Protein AF-X1DGD0-F1 (afdb_monomer)

InterPro domains:
  IPR041180 Nucleotide modification associated domain 2 [PF18753] (2-45)

Radius of gyration: 9.64 Å; Cα contacts (8 Å, |Δi|>4): 55; chains: 1; bounding box: 22×17×23 Å

Sequence (45 aa):
MKCYSYIVARDFGFAPNPFGGYCTLATCKPGIREGAKIRDWVLGT

Organism: NCBI:txid412755

pLDDT: mean 90.88, std 3.74, range [75.06, 95.38]

Foldseek 3Di:
DAEAEDEDPDDPCAAQPPPDPDGHGNDDDVVCNVPDDPPYHYDYD

Secondary structure (DSSP, 8-state):
--EEEE--S--SSSSSB--TTS-B--SS-HHHHHH--TT-EEEE-

Mean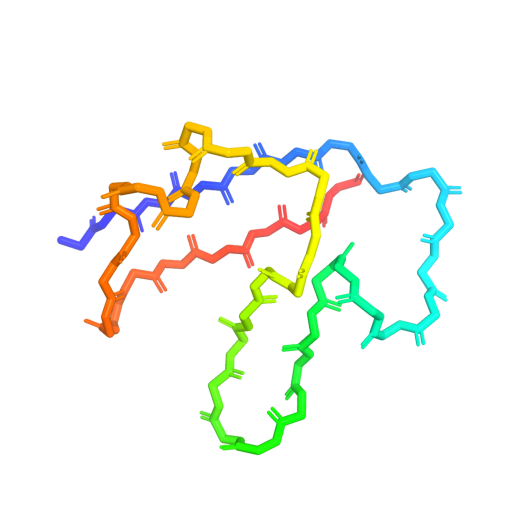 predicted aligned error: 2.98 Å

Structure (mmCIF, N/CA/C/O backbone):
data_AF-X1DGD0-F1
#
_entry.id   AF-X1DGD0-F1
#
loop_
_atom_site.group_PDB
_atom_site.id
_atom_site.type_symbol
_atom_site.label_atom_id
_atom_site.label_alt_id
_atom_site.label_comp_id
_atom_site.label_asym_id
_atom_site.label_entity_id
_atom_site.label_seq_id
_atom_site.pdbx_PDB_ins_code
_atom_site.Cartn_x
_atom_site.Cartn_y
_atom_site.Cartn_z
_atom_site.occupancy
_atom_site.B_iso_or_equiv
_atom_site.auth_seq_id
_atom_site.auth_comp_id
_atom_site.auth_asym_id
_atom_site.auth_atom_id
_atom_site.pdbx_PDB_model_num
ATOM 1 N N . MET A 1 1 ? -12.402 8.337 9.968 1.00 83.44 1 MET A N 1
ATOM 2 C CA . MET A 1 1 ? -11.919 8.177 8.586 1.00 83.44 1 MET A CA 1
ATOM 3 C C . MET A 1 1 ? -10.521 8.758 8.536 1.00 83.44 1 MET A C 1
ATOM 5 O O . MET A 1 1 ? -10.374 9.939 8.828 1.00 83.44 1 MET A O 1
ATOM 9 N N . LYS A 1 2 ? -9.508 7.920 8.318 1.00 95.12 2 LYS A N 1
ATOM 10 C CA . LYS A 1 2 ? -8.101 8.329 8.225 1.00 95.12 2 LYS A CA 1
ATOM 11 C C . LYS A 1 2 ? -7.706 8.496 6.761 1.00 95.12 2 LYS A C 1
ATOM 13 O O . LYS A 1 2 ? -8.317 7.894 5.880 1.00 95.12 2 LYS A O 1
ATOM 18 N N . CYS A 1 3 ? -6.696 9.322 6.520 1.00 94.56 3 CYS A N 1
ATOM 19 C CA . CYS A 1 3 ? -6.116 9.520 5.202 1.00 94.56 3 CYS A CA 1
ATOM 20 C C . CYS A 1 3 ? -4.622 9.211 5.274 1.00 94.56 3 CYS A C 1
ATOM 22 O O . CYS A 1 3 ? -3.922 9.737 6.139 1.00 94.56 3 CYS A O 1
ATOM 24 N N . TYR A 1 4 ? -4.157 8.338 4.392 1.00 94.06 4 TYR A N 1
ATOM 25 C CA . TYR A 1 4 ? -2.773 7.907 4.297 1.00 94.06 4 TYR A CA 1
ATOM 26 C C . TYR A 1 4 ? -2.207 8.383 2.965 1.00 94.06 4 TYR A C 1
ATOM 28 O O . TYR A 1 4 ? -2.780 8.076 1.924 1.00 94.06 4 TYR A O 1
ATOM 36 N N . SER A 1 5 ? -1.085 9.098 2.982 1.00 93.19 5 SER A N 1
ATOM 37 C CA . SER A 1 5 ? -0.381 9.509 1.767 1.00 93.19 5 SER A CA 1
ATOM 38 C C . SER A 1 5 ? 1.048 8.981 1.739 1.00 93.19 5 SER A C 1
ATOM 40 O O . SER A 1 5 ? 1.672 8.767 2.782 1.00 93.19 5 SER A O 1
ATOM 42 N N . TYR A 1 6 ? 1.568 8.736 0.540 1.00 90.75 6 TYR A N 1
ATOM 43 C CA . TYR A 1 6 ? 2.971 8.399 0.328 1.00 90.75 6 TYR A CA 1
ATOM 44 C C . TYR A 1 6 ? 3.397 8.697 -1.111 1.00 90.75 6 TYR A C 1
ATOM 46 O O . TYR A 1 6 ? 2.571 8.748 -2.020 1.00 90.75 6 TYR A O 1
ATOM 54 N N . ILE A 1 7 ? 4.709 8.840 -1.307 1.00 92.00 7 ILE A N 1
ATOM 55 C CA . ILE A 1 7 ? 5.288 9.096 -2.626 1.00 92.00 7 ILE A CA 1
ATOM 56 C C . ILE A 1 7 ? 5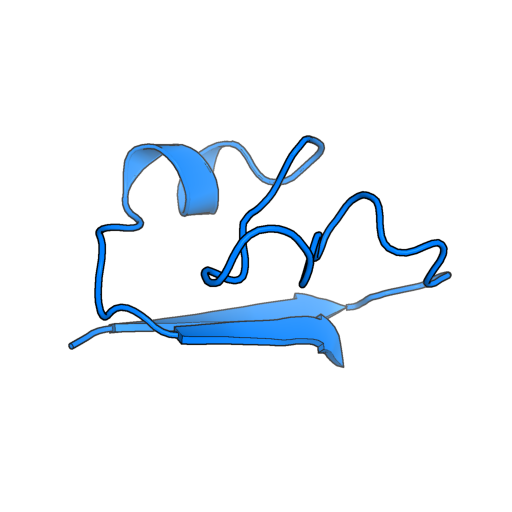.194 7.847 -3.504 1.00 92.00 7 ILE A C 1
ATOM 58 O O . ILE A 1 7 ? 5.703 6.781 -3.131 1.00 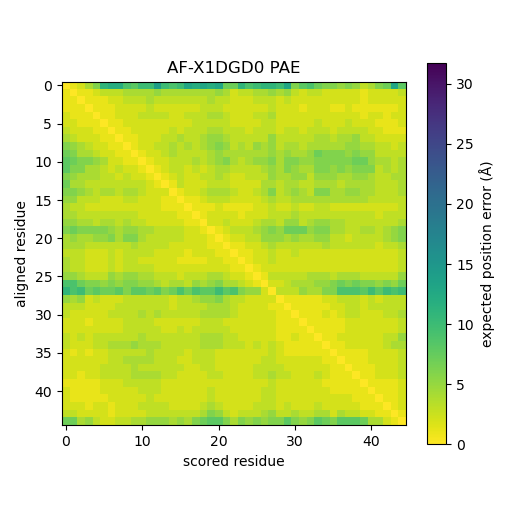92.00 7 ILE A O 1
ATOM 62 N N . VAL A 1 8 ? 4.604 8.000 -4.686 1.00 90.81 8 VAL A N 1
ATOM 63 C CA . VAL A 1 8 ? 4.541 6.966 -5.720 1.00 90.81 8 VAL A CA 1
ATOM 64 C C . VAL A 1 8 ? 5.581 7.278 -6.788 1.00 90.81 8 VAL A C 1
ATOM 66 O O . VAL A 1 8 ? 5.382 8.110 -7.661 1.00 90.81 8 VAL A O 1
ATOM 69 N N . ALA A 1 9 ? 6.717 6.581 -6.735 1.00 89.44 9 ALA A N 1
ATOM 70 C CA . ALA A 1 9 ? 7.774 6.768 -7.731 1.00 89.44 9 ALA A CA 1
ATOM 71 C C . ALA A 1 9 ? 7.376 6.252 -9.129 1.00 89.44 9 ALA A C 1
ATOM 73 O O . ALA A 1 9 ? 7.841 6.780 -10.136 1.00 89.44 9 ALA A O 1
ATOM 74 N N . ARG A 1 10 ? 6.560 5.189 -9.192 1.00 87.81 10 ARG A N 1
ATOM 75 C CA . ARG A 1 10 ? 5.967 4.626 -10.417 1.00 87.81 10 ARG A CA 1
ATOM 76 C C . ARG A 1 10 ? 4.626 3.998 -10.077 1.00 87.81 10 ARG A C 1
ATOM 78 O O . ARG A 1 10 ? 4.544 3.263 -9.092 1.00 87.81 10 ARG A O 1
ATOM 85 N N . ASP A 1 11 ? 3.626 4.243 -10.914 1.00 86.94 11 ASP A N 1
ATOM 86 C CA . ASP A 1 11 ? 2.299 3.660 -10.759 1.00 86.94 11 ASP A CA 1
ATOM 87 C C . ASP A 1 11 ? 2.042 2.601 -11.837 1.00 86.94 11 ASP A C 1
ATOM 89 O O . ASP A 1 11 ? 1.984 2.896 -13.028 1.00 86.94 11 ASP A O 1
ATOM 93 N N . PHE A 1 12 ? 1.910 1.352 -11.395 1.00 87.56 12 PHE A N 1
ATOM 94 C CA . PHE A 1 12 ? 1.479 0.222 -12.222 1.00 87.56 12 PHE A CA 1
ATOM 95 C C . PHE A 1 12 ? 0.150 -0.368 -11.723 1.00 87.56 12 PHE A C 1
ATOM 97 O O . PHE A 1 12 ? -0.214 -1.477 -12.104 1.00 87.56 12 PHE A O 1
ATOM 104 N N . GLY A 1 13 ? -0.542 0.317 -10.805 1.00 87.56 13 GLY A N 1
ATOM 105 C CA . GLY A 1 13 ? -1.736 -0.201 -10.139 1.00 87.56 13 GLY A CA 1
ATOM 106 C C . GLY A 1 13 ? -1.457 -1.335 -9.146 1.00 87.56 13 GLY A C 1
ATOM 107 O O . GLY A 1 13 ? -2.349 -2.122 -8.839 1.00 87.56 13 GLY A O 1
ATOM 108 N N . PHE A 1 14 ? -0.218 -1.458 -8.653 1.00 88.38 14 PHE A N 1
ATOM 109 C CA . PHE A 1 14 ? 0.162 -2.477 -7.665 1.00 88.38 14 PHE A CA 1
ATOM 110 C C . PHE A 1 14 ? 0.099 -1.949 -6.224 1.00 88.38 14 PHE A C 1
ATOM 112 O O . PHE A 1 14 ? -0.433 -2.601 -5.327 1.00 88.38 14 PHE A O 1
ATOM 119 N N . ALA A 1 15 ? 0.626 -0.749 -5.984 1.00 90.56 15 ALA A N 1
ATOM 120 C CA . ALA A 1 15 ? 0.525 -0.042 -4.713 1.00 90.56 15 ALA A CA 1
ATOM 121 C C . ALA A 1 15 ? 0.638 1.472 -5.000 1.00 90.56 15 ALA A C 1
ATOM 123 O O . ALA A 1 15 ? 1.762 1.978 -5.079 1.00 90.56 15 ALA A O 1
ATOM 124 N N . PRO A 1 16 ? -0.481 2.213 -5.115 1.00 91.38 16 PRO A N 1
ATOM 125 C CA . PRO A 1 16 ? -1.820 1.801 -4.715 1.00 91.38 16 PRO A CA 1
ATOM 126 C C . PRO A 1 16 ? -2.449 0.898 -5.777 1.00 91.38 16 PRO A C 1
ATOM 128 O O . PRO A 1 16 ? -2.176 1.0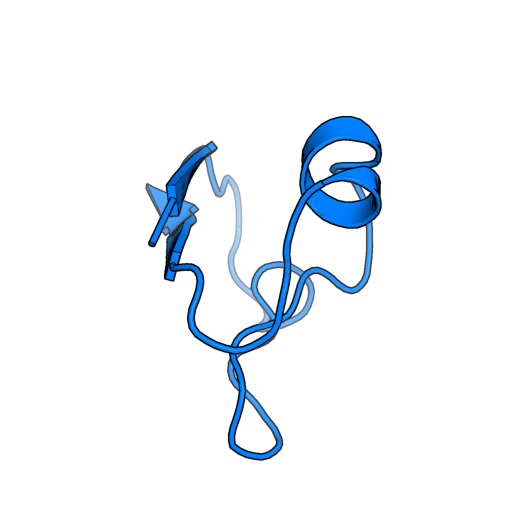36 -6.962 1.00 91.38 16 PRO A O 1
ATOM 131 N N . ASN A 1 17 ? -3.248 -0.068 -5.341 1.00 92.25 17 ASN A N 1
ATOM 132 C CA . ASN A 1 17 ? -4.040 -0.931 -6.206 1.00 92.25 17 ASN A CA 1
ATOM 133 C C . ASN A 1 17 ? -5.493 -0.428 -6.186 1.00 92.25 17 ASN A C 1
ATOM 135 O O . ASN A 1 17 ? -6.197 -0.702 -5.212 1.00 92.25 17 ASN A O 1
ATOM 139 N N . PRO A 1 18 ? -5.945 0.308 -7.219 1.00 90.50 18 PRO A N 1
ATOM 140 C CA . PRO A 1 18 ? -7.289 0.883 -7.283 1.00 90.50 18 PRO A CA 1
ATOM 141 C C . PRO A 1 18 ? -8.367 -0.105 -7.767 1.00 90.50 18 PRO A C 1
ATOM 143 O O . PRO A 1 18 ? -9.527 0.279 -7.921 1.00 90.50 18 PRO A O 1
ATOM 146 N N . PHE A 1 19 ? -8.011 -1.355 -8.063 1.00 90.19 19 PHE A N 1
ATOM 147 C CA . PHE A 1 19 ? -8.916 -2.320 -8.679 1.00 90.19 19 PHE A CA 1
ATOM 148 C C . PHE A 1 19 ? -9.791 -3.042 -7.640 1.00 90.19 19 PHE A C 1
ATOM 150 O O . PHE A 1 19 ? -9.429 -3.180 -6.475 1.00 90.19 19 PHE A O 1
ATOM 157 N N . GLY A 1 20 ? -10.957 -3.546 -8.065 1.00 88.62 20 GLY A N 1
ATOM 158 C CA . GLY A 1 20 ? -11.834 -4.357 -7.203 1.00 88.62 20 GLY A CA 1
ATOM 159 C C . GLY A 1 20 ? -12.745 -3.564 -6.257 1.00 88.62 20 GLY A C 1
ATOM 160 O O . GLY A 1 20 ? -13.201 -4.104 -5.254 1.00 88.62 20 GLY A O 1
ATOM 161 N N . GLY A 1 21 ? -13.016 -2.288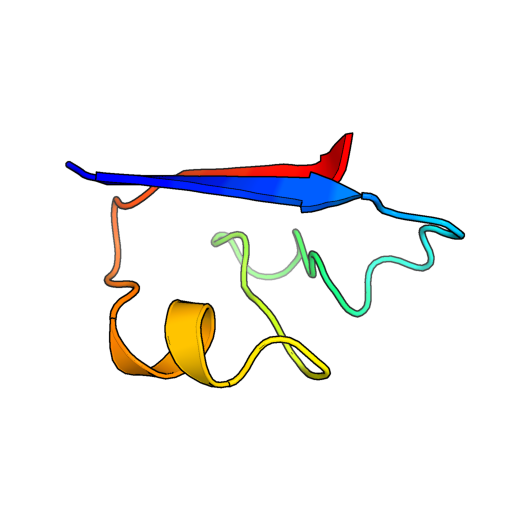 -6.558 1.00 91.56 21 GLY A N 1
ATOM 162 C CA . GLY A 1 21 ? -13.972 -1.453 -5.814 1.00 91.56 21 GLY A CA 1
ATOM 163 C C . GLY A 1 21 ? -13.417 -0.802 -4.542 1.00 91.56 21 GLY A C 1
ATOM 164 O O . GLY A 1 21 ? -14.084 0.051 -3.960 1.00 91.56 21 GLY A O 1
ATOM 165 N N . TYR A 1 22 ? -12.189 -1.143 -4.143 1.00 91.12 22 TYR A N 1
ATOM 166 C CA . TYR A 1 22 ? -11.468 -0.505 -3.045 1.00 91.12 22 TYR A CA 1
ATOM 167 C C . TYR A 1 22 ? -10.015 -0.255 -3.436 1.00 91.12 22 TYR A C 1
ATOM 169 O O . TYR A 1 22 ? -9.356 -1.131 -3.987 1.00 91.12 22 TYR A O 1
ATOM 177 N N . CYS A 1 23 ? -9.495 0.920 -3.085 1.00 91.81 23 CYS A N 1
ATOM 178 C CA . CYS A 1 23 ? -8.072 1.202 -3.211 1.00 91.81 23 CYS A CA 1
ATOM 179 C C . CYS A 1 23 ? -7.306 0.508 -2.076 1.00 91.81 23 CYS A C 1
ATOM 181 O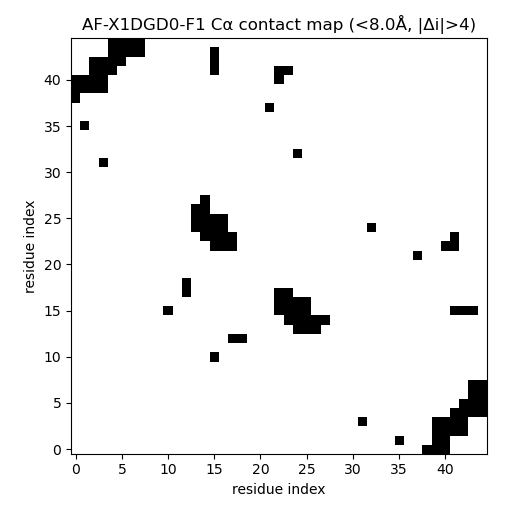 O . CYS A 1 23 ? -7.562 0.765 -0.899 1.00 91.81 23 CYS A O 1
ATOM 183 N N . THR A 1 24 ? -6.381 -0.385 -2.420 1.00 91.69 24 THR A N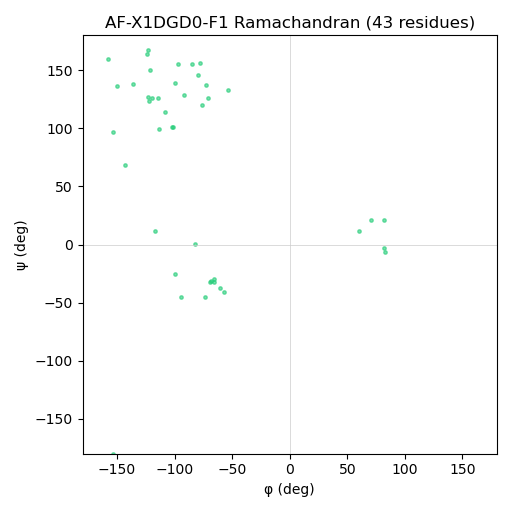 1
ATOM 184 C CA . THR A 1 24 ? -5.609 -1.194 -1.468 1.00 91.69 24 THR A CA 1
ATOM 185 C C . THR A 1 24 ? -4.106 -0.998 -1.651 1.00 91.69 24 THR A C 1
ATOM 187 O O . THR A 1 24 ? -3.640 -0.431 -2.635 1.00 91.69 24 THR A O 1
ATOM 190 N N . LEU A 1 25 ? -3.309 -1.467 -0.692 1.00 92.25 25 LEU A N 1
ATOM 191 C CA . LEU A 1 25 ? -1.850 -1.495 -0.796 1.00 92.25 25 LEU A CA 1
ATOM 192 C C . LEU A 1 25 ? -1.390 -2.948 -0.851 1.00 92.25 25 LEU A C 1
ATOM 194 O O . LEU A 1 25 ? -1.285 -3.597 0.192 1.00 92.25 25 LEU A O 1
ATOM 198 N N . ALA A 1 26 ? -1.111 -3.460 -2.056 1.00 86.06 26 ALA A N 1
ATOM 199 C CA . ALA A 1 26 ? -0.692 -4.853 -2.221 1.00 86.06 26 ALA A CA 1
ATOM 200 C C . ALA A 1 26 ? 0.679 -5.127 -1.576 1.00 86.06 26 ALA A C 1
ATOM 202 O O . ALA A 1 26 ? 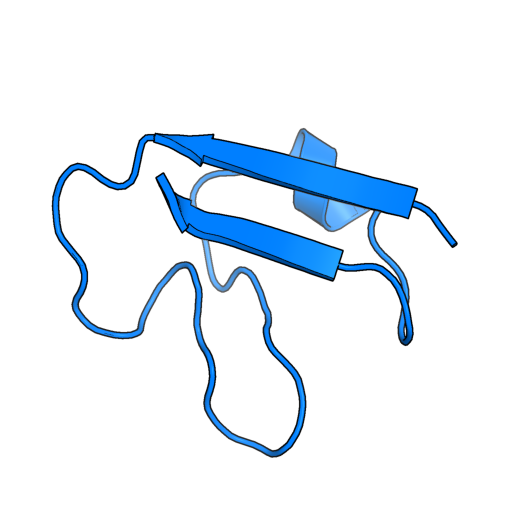0.930 -6.232 -1.099 1.00 86.06 26 ALA A O 1
ATOM 203 N N . THR A 1 27 ? 1.565 -4.119 -1.516 1.00 86.12 27 THR A N 1
ATOM 204 C CA . THR A 1 27 ? 2.921 -4.257 -0.958 1.00 86.12 27 THR A CA 1
ATOM 205 C C . THR A 1 27 ? 3.510 -2.938 -0.408 1.00 86.12 27 THR A C 1
ATOM 207 O O . THR A 1 27 ? 2.873 -1.888 -0.435 1.00 86.12 27 THR A O 1
ATOM 210 N N . CYS A 1 28 ? 4.742 -3.000 0.113 1.00 75.06 28 CYS A N 1
ATOM 211 C CA . CYS A 1 28 ? 5.684 -1.894 0.371 1.00 75.06 28 CYS A CA 1
ATOM 212 C C . CYS A 1 28 ? 5.290 -0.747 1.330 1.00 75.06 28 CYS A C 1
ATOM 214 O O . CYS A 1 28 ? 6.034 0.230 1.418 1.00 75.06 28 CYS A O 1
ATOM 216 N N . LYS A 1 29 ? 4.209 -0.853 2.115 1.00 91.69 29 LYS A N 1
ATOM 217 C CA . LYS A 1 29 ? 3.871 0.098 3.203 1.00 91.69 29 LYS A CA 1
ATOM 218 C C . LYS A 1 29 ? 3.258 -0.611 4.429 1.00 91.69 29 LYS A C 1
ATOM 220 O O . LYS A 1 29 ? 2.068 -0.437 4.693 1.00 91.69 29 LYS A O 1
ATOM 225 N N . PRO A 1 30 ? 4.030 -1.431 5.173 1.00 92.31 30 PRO A N 1
ATOM 226 C CA . PRO A 1 30 ? 3.497 -2.267 6.256 1.0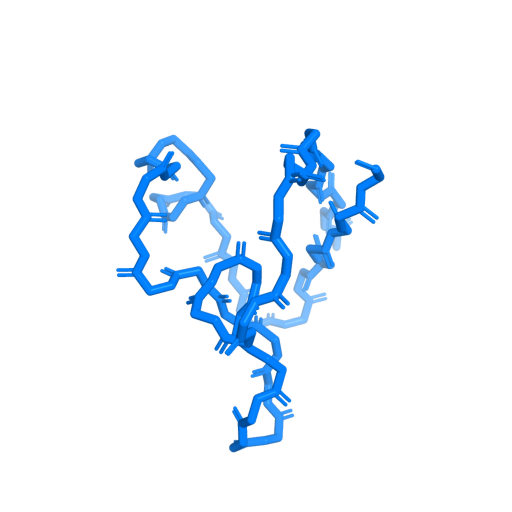0 92.31 30 PRO A CA 1
ATOM 227 C C . PRO A 1 30 ? 2.760 -1.463 7.336 1.00 92.31 30 PRO A C 1
ATOM 229 O O . PRO A 1 30 ? 1.660 -1.849 7.707 1.00 92.31 30 PRO A O 1
ATOM 232 N N . GLY A 1 31 ? 3.276 -0.296 7.740 1.00 94.56 31 GLY A N 1
ATOM 233 C CA . GLY A 1 31 ? 2.612 0.539 8.752 1.00 94.56 31 GLY A CA 1
ATOM 234 C C . GLY A 1 31 ? 1.258 1.113 8.311 1.00 94.56 31 GLY A C 1
ATOM 235 O O . GLY A 1 31 ? 0.352 1.252 9.127 1.00 94.56 31 GLY A O 1
ATOM 236 N N . ILE A 1 32 ? 1.076 1.403 7.016 1.00 94.44 32 ILE A N 1
ATOM 237 C CA . ILE A 1 32 ? -0.240 1.806 6.496 1.00 94.44 32 ILE A CA 1
ATOM 238 C C . ILE A 1 32 ? -1.159 0.584 6.436 1.00 94.44 32 ILE A C 1
ATOM 240 O O . ILE A 1 32 ? -2.298 0.658 6.878 1.00 94.44 32 ILE A O 1
ATOM 244 N N . ARG A 1 33 ? -0.657 -0.553 5.937 1.00 93.06 33 ARG A N 1
ATOM 245 C CA . ARG A 1 33 ? -1.427 -1.801 5.795 1.00 93.06 33 ARG A CA 1
ATOM 246 C C . ARG A 1 33 ? -1.947 -2.338 7.128 1.00 93.06 33 ARG A C 1
ATOM 248 O O . ARG A 1 33 ? -3.054 -2.853 7.167 1.00 93.06 33 ARG A O 1
ATOM 255 N N . GLU A 1 34 ? -1.167 -2.210 8.196 1.00 94.81 34 GLU A N 1
ATOM 256 C CA . GLU A 1 34 ? -1.560 -2.638 9.543 1.00 94.81 34 GLU A CA 1
ATOM 257 C C . GLU A 1 34 ? -2.684 -1.766 10.129 1.00 94.81 34 GLU A C 1
ATOM 259 O O . GLU A 1 34 ? -3.526 -2.250 10.883 1.00 94.81 34 GLU A O 1
ATOM 264 N N . GLY A 1 35 ? -2.726 -0.478 9.769 1.00 93.31 35 GLY A N 1
ATOM 265 C CA . GLY A 1 35 ? -3.681 0.481 10.329 1.00 93.31 35 GLY A CA 1
ATOM 266 C C . GLY A 1 35 ? -4.908 0.785 9.466 1.00 93.31 35 GLY A C 1
ATOM 267 O O . GLY A 1 35 ? -5.928 1.208 10.016 1.00 93.31 35 GLY A O 1
ATOM 268 N N . ALA A 1 36 ? -4.811 0.619 8.145 1.00 94.38 36 ALA A N 1
ATOM 269 C CA . ALA A 1 36 ? -5.844 1.018 7.196 1.00 94.38 36 ALA A CA 1
ATOM 270 C C . ALA A 1 36 ? -7.064 0.093 7.255 1.00 94.38 36 ALA A C 1
ATOM 272 O O . ALA A 1 36 ? -6.945 -1.132 7.300 1.00 94.38 36 ALA A O 1
ATOM 273 N N . LYS A 1 37 ? -8.256 0.690 7.218 1.00 94.94 37 LYS A N 1
ATOM 274 C CA . LYS A 1 37 ? -9.536 -0.024 7.231 1.00 94.94 37 LYS A CA 1
ATOM 275 C C . LYS A 1 37 ? -10.383 0.354 6.023 1.00 94.94 37 LYS A C 1
ATOM 277 O O . LYS A 1 37 ? -10.166 1.376 5.377 1.00 94.94 37 LYS A O 1
ATOM 282 N N . ILE A 1 38 ? -11.400 -0.460 5.739 1.00 93.38 38 ILE A N 1
ATOM 283 C CA . ILE A 1 38 ? -12.423 -0.112 4.747 1.00 93.38 38 ILE A CA 1
ATOM 284 C C . ILE A 1 38 ? -13.013 1.261 5.115 1.00 93.38 38 ILE A C 1
ATOM 286 O O . ILE A 1 38 ? -13.378 1.485 6.271 1.00 93.38 38 ILE A O 1
ATOM 290 N N . ARG A 1 39 ? -13.119 2.149 4.114 1.00 93.75 39 ARG A N 1
ATOM 291 C CA . ARG A 1 39 ? -13.501 3.579 4.202 1.00 93.75 39 ARG A CA 1
ATOM 292 C C . ARG A 1 39 ? -12.389 4.553 4.604 1.00 93.75 39 ARG A C 1
ATOM 294 O O . ARG A 1 39 ? -12.662 5.748 4.612 1.00 93.75 39 ARG A O 1
ATOM 301 N N . ASP A 1 40 ? -11.174 4.105 4.905 1.00 95.38 40 ASP A N 1
ATOM 302 C CA . ASP A 1 40 ? -10.021 5.011 4.961 1.00 95.38 40 ASP A CA 1
ATOM 303 C C . ASP A 1 40 ? -9.515 5.335 3.547 1.00 95.38 40 ASP A C 1
ATOM 305 O O . ASP A 1 40 ? -9.740 4.582 2.598 1.00 95.38 40 ASP A O 1
ATOM 309 N N . TRP A 1 41 ? -8.834 6.471 3.406 1.00 93.94 41 TRP A N 1
ATOM 310 C CA . TRP A 1 41 ? -8.294 6.940 2.131 1.00 93.94 41 TRP A CA 1
ATOM 311 C C . TRP A 1 41 ? -6.808 6.621 2.010 1.00 93.94 41 TRP A C 1
ATOM 313 O O . TRP A 1 41 ? -6.048 6.810 2.961 1.00 93.94 41 TRP A O 1
ATOM 323 N N . VAL A 1 42 ? -6.391 6.192 0.820 1.00 92.62 42 VAL A N 1
ATOM 324 C CA . VAL A 1 42 ? -4.988 6.002 0.441 1.00 92.62 42 VAL A CA 1
ATOM 325 C C . VAL A 1 42 ? -4.710 6.866 -0.784 1.00 92.62 42 VAL A C 1
ATOM 327 O O . VAL A 1 42 ? -5.394 6.741 -1.797 1.00 92.62 42 VAL A O 1
ATOM 330 N N . LEU A 1 43 ? -3.718 7.743 -0.677 1.00 91.56 43 LEU A N 1
ATOM 331 C CA . LEU A 1 43 ? -3.324 8.707 -1.698 1.00 91.56 43 LEU A CA 1
ATOM 332 C C . LEU A 1 43 ? -1.875 8.450 -2.114 1.00 91.56 43 LEU A C 1
ATOM 334 O O . LEU A 1 43 ? -0.972 8.424 -1.276 1.00 91.56 43 LEU A O 1
ATOM 338 N N . GLY A 1 44 ? -1.659 8.289 -3.414 1.00 89.25 44 GLY A N 1
ATOM 339 C CA . GLY A 1 44 ? -0.332 8.386 -4.008 1.00 89.25 44 GLY A CA 1
ATOM 340 C C . GLY A 1 44 ? -0.067 9.817 -4.465 1.00 89.25 44 GLY A C 1
ATOM 341 O O . GLY A 1 44 ? -0.913 10.381 -5.156 1.00 89.25 44 GLY A O 1
ATOM 342 N N . THR A 1 45 ? 1.069 10.392 -4.067 1.00 85.62 45 THR A N 1
ATOM 343 C CA . THR A 1 45 ? 1.564 11.702 -4.541 1.00 85.62 45 THR A CA 1
ATOM 344 C C . THR A 1 45 ? 2.810 11.547 -5.385 1.00 85.62 45 THR A C 1
ATOM 346 O O . THR A 1 45 ? 3.636 10.677 -5.011 1.00 85.62 45 THR A O 1
#

Solvent-accessible surface area (backbone atoms only — not comparable to full-atom values): 3011 Å² total; per-residue (Å²): 126,55,78,47,75,49,79,49,93,68,88,84,57,51,57,61,16,66,64,92,90,46,75,40,67,76,56,101,45,67,75,55,62,75,68,63,51,95,82,41,45,78,44,76,84